Protein AF-A0A7J9G2R6-F1 (afdb_monomer_lite)

Foldseek 3Di:
DDPDPCPPPPPDDPPVVVVVVVVVVCVQLVAPQGWDWDDPPPPDIDIDHPDPVSVVCVVVVHD

Structure (mmCIF, N/CA/C/O backbone):
data_AF-A0A7J9G2R6-F1
#
_entry.id   AF-A0A7J9G2R6-F1
#
loop_
_atom_site.group_PDB
_atom_site.id
_atom_site.type_symbol
_atom_site.label_atom_id
_atom_site.label_alt_id
_atom_site.label_comp_id
_atom_site.label_asym_id
_atom_site.label_entity_id
_atom_site.label_seq_id
_atom_site.pdbx_PDB_ins_code
_atom_site.Cartn_x
_atom_site.Cartn_y
_atom_site.Cartn_z
_atom_site.occupancy
_atom_site.B_iso_or_equiv
_atom_site.auth_seq_id
_atom_site.auth_comp_id
_atom_site.auth_asym_id
_atom_site.auth_atom_id
_atom_site.pdbx_PDB_model_num
ATOM 1 N N . MET A 1 1 ? -2.300 -29.370 26.435 1.00 37.25 1 MET A N 1
ATOM 2 C CA . MET A 1 1 ? -1.647 -28.942 25.181 1.00 37.25 1 MET A CA 1
ATOM 3 C C . MET A 1 1 ? -2.656 -28.088 24.445 1.00 37.25 1 MET A C 1
ATOM 5 O O . MET A 1 1 ? -3.456 -28.607 23.682 1.00 37.25 1 MET A O 1
ATOM 9 N N . GLU A 1 2 ? -2.706 -26.806 24.789 1.00 43.97 2 GLU A N 1
ATOM 10 C CA . GLU A 1 2 ? -3.568 -25.849 24.105 1.00 43.97 2 GLU A CA 1
ATOM 11 C C . GLU A 1 2 ? -2.808 -25.350 22.880 1.00 43.97 2 GLU A C 1
ATOM 13 O O . GLU A 1 2 ? -1.714 -24.799 22.990 1.00 43.97 2 GLU A O 1
ATOM 18 N N . SER A 1 3 ? -3.357 -25.630 21.703 1.00 41.19 3 SER A N 1
ATOM 19 C CA . SER A 1 3 ? -2.910 -25.049 20.443 1.00 41.19 3 SER A CA 1
ATOM 20 C C . SER A 1 3 ? -3.186 -23.547 20.502 1.00 41.19 3 SER A C 1
ATOM 22 O O . SER A 1 3 ? -4.294 -23.099 20.215 1.00 41.19 3 SER A O 1
ATOM 24 N N . GLY A 1 4 ? -2.174 -22.791 20.926 1.00 50.41 4 GLY A N 1
ATOM 25 C CA . GLY A 1 4 ? -2.166 -21.338 20.991 1.00 50.41 4 GLY A CA 1
ATOM 26 C C . GLY A 1 4 ? -2.191 -20.713 19.605 1.00 50.41 4 GLY A C 1
ATOM 27 O O . GLY A 1 4 ? -1.160 -20.310 19.076 1.00 50.41 4 GLY A O 1
ATOM 28 N N . ILE A 1 5 ? -3.387 -20.583 19.043 1.00 43.94 5 ILE A N 1
ATOM 29 C CA . ILE A 1 5 ? -3.662 -19.545 18.061 1.00 43.94 5 ILE A CA 1
ATOM 30 C C . ILE A 1 5 ? -4.498 -18.520 18.807 1.00 43.94 5 ILE A C 1
ATOM 32 O O . ILE A 1 5 ? -5.723 -18.599 18.868 1.00 43.94 5 ILE A O 1
ATOM 36 N N . ALA A 1 6 ? -3.797 -17.585 19.445 1.00 41.88 6 ALA A N 1
ATOM 37 C CA . ALA A 1 6 ? -4.372 -16.318 19.840 1.00 41.88 6 ALA A CA 1
ATOM 38 C C . ALA A 1 6 ? -4.809 -15.613 18.549 1.00 41.88 6 ALA A C 1
ATOM 40 O O . ALA A 1 6 ? -4.066 -14.820 17.975 1.00 41.88 6 ALA A O 1
ATOM 41 N N . TYR A 1 7 ? -6.002 -15.950 18.053 1.00 44.94 7 TYR A N 1
ATOM 42 C CA . TYR A 1 7 ? -6.771 -15.027 17.239 1.00 44.94 7 TYR A CA 1
ATOM 43 C C . TYR A 1 7 ? -6.996 -13.836 18.148 1.00 44.94 7 TYR A C 1
ATOM 45 O O . TYR A 1 7 ? -7.836 -13.867 19.045 1.00 44.94 7 TYR A O 1
ATOM 53 N N . LEU A 1 8 ? -6.096 -12.870 17.986 1.00 46.00 8 LEU A N 1
ATOM 54 C CA . LEU A 1 8 ? -6.151 -11.534 18.529 1.00 46.00 8 LEU A CA 1
ATOM 55 C C . LEU A 1 8 ? -7.617 -11.163 18.677 1.00 46.00 8 LEU A C 1
ATOM 57 O O . LEU A 1 8 ? -8.375 -11.177 17.706 1.00 46.00 8 LEU A O 1
ATOM 61 N N . ARG A 1 9 ? -8.013 -10.930 19.922 1.00 49.38 9 ARG A N 1
ATOM 62 C CA . ARG A 1 9 ? -9.313 -10.398 20.274 1.00 49.38 9 ARG A CA 1
ATOM 63 C C . ARG A 1 9 ? -9.360 -8.993 19.677 1.00 49.38 9 ARG A C 1
ATOM 65 O O . ARG A 1 9 ? -9.025 -8.029 20.348 1.00 49.38 9 ARG A O 1
ATOM 72 N N . LEU A 1 10 ? -9.691 -8.907 18.387 1.00 54.28 10 LEU A N 1
ATOM 73 C CA . LEU A 1 10 ? -9.964 -7.690 17.617 1.00 54.28 10 LEU A CA 1
ATOM 74 C C . LEU A 1 10 ? -11.306 -7.093 18.072 1.00 54.28 10 LEU A C 1
ATOM 76 O O . LEU A 1 10 ? -12.131 -6.686 17.260 1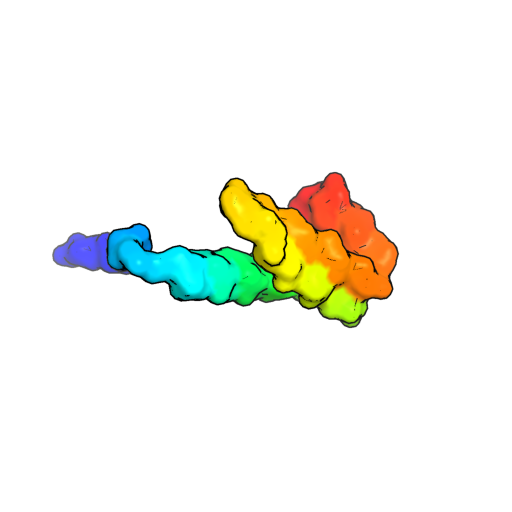.00 54.28 10 LEU A O 1
ATOM 80 N N . GLU A 1 11 ? -11.565 -7.125 19.376 1.00 53.81 11 GLU A N 1
ATOM 81 C CA . GLU A 1 11 ? -12.672 -6.421 19.991 1.00 53.81 11 GLU A CA 1
ATOM 82 C C . GLU A 1 11 ? -12.101 -5.034 20.323 1.00 53.81 11 GLU A C 1
ATOM 84 O O . GLU A 1 11 ? -11.324 -4.871 21.259 1.00 53.81 11 GLU A O 1
ATOM 89 N N . ASP A 1 12 ? -12.437 -4.069 19.458 1.00 56.53 12 ASP A N 1
ATOM 90 C CA . ASP A 1 12 ? -12.603 -2.640 19.773 1.00 56.53 12 ASP A CA 1
ATOM 91 C C . ASP A 1 12 ? -11.516 -1.620 19.361 1.00 56.53 12 ASP A C 1
ATOM 93 O O . ASP A 1 12 ? -11.704 -0.435 19.634 1.00 56.53 12 ASP A O 1
ATOM 97 N N . ASN A 1 13 ? -10.446 -1.985 18.633 1.00 76.25 13 ASN A N 1
ATOM 98 C CA . ASN A 1 13 ? -9.481 -0.987 18.120 1.00 76.25 13 ASN A CA 1
ATOM 99 C C . ASN A 1 13 ? -9.289 -1.020 16.587 1.00 76.25 13 ASN A C 1
ATOM 101 O O . ASN A 1 13 ? -8.466 -1.767 16.052 1.00 76.25 13 ASN A O 1
ATOM 105 N N . GLU A 1 14 ? -10.037 -0.168 15.873 1.00 76.50 14 GLU A N 1
ATOM 106 C CA . GLU A 1 14 ? -9.944 -0.006 14.410 1.00 76.50 14 GLU A CA 1
ATOM 107 C C . GLU A 1 14 ? -8.549 0.447 13.947 1.00 76.50 14 GLU A C 1
ATOM 109 O O . GLU A 1 14 ? -8.087 0.031 12.883 1.00 76.50 14 GLU A O 1
ATOM 114 N N . GLU A 1 15 ? -7.842 1.237 14.758 1.00 81.12 15 GLU A N 1
ATOM 115 C CA . GLU A 1 15 ? -6.503 1.735 14.436 1.00 81.12 15 GLU A CA 1
ATOM 116 C C . GLU A 1 15 ? -5.462 0.605 14.439 1.00 81.12 15 GLU A C 1
ATOM 118 O O . GLU A 1 15 ? -4.591 0.538 13.566 1.00 81.12 15 GLU A O 1
ATOM 123 N N . GLU A 1 16 ? -5.562 -0.327 15.388 1.00 83.12 16 GLU A N 1
ATOM 124 C CA . GLU A 1 16 ? -4.697 -1.510 15.429 1.00 83.12 16 GLU A CA 1
ATOM 125 C C . GLU A 1 16 ? -4.960 -2.442 14.247 1.00 83.12 16 GLU A C 1
ATOM 127 O O . GLU A 1 16 ? -4.011 -2.902 13.605 1.00 83.12 16 GLU A O 1
ATOM 132 N N . ALA A 1 17 ? -6.231 -2.677 13.910 1.00 82.88 17 ALA A N 1
ATOM 133 C CA . ALA A 1 17 ? -6.606 -3.487 12.754 1.00 82.88 17 ALA A CA 1
ATOM 134 C C . ALA A 1 17 ? -6.085 -2.875 11.442 1.00 82.88 17 ALA A C 1
ATOM 136 O O . ALA A 1 17 ? -5.525 -3.585 10.600 1.00 82.88 17 ALA A O 1
ATOM 137 N N . TRP A 1 18 ? -6.200 -1.553 11.297 1.00 84.50 18 TRP A N 1
ATOM 138 C CA . TRP A 1 18 ? -5.639 -0.806 10.176 1.00 84.50 18 TRP A CA 1
ATOM 139 C C . TRP A 1 18 ? -4.119 -0.958 10.092 1.00 84.50 18 TRP A C 1
ATOM 141 O O . TRP A 1 18 ? -3.593 -1.353 9.048 1.00 84.50 18 TRP A O 1
ATOM 151 N N . ASN A 1 19 ? -3.403 -0.699 11.189 1.00 88.38 19 ASN A N 1
ATOM 152 C CA . ASN A 1 19 ? -1.946 -0.794 11.220 1.00 88.38 19 ASN A CA 1
ATOM 153 C C . ASN A 1 19 ? -1.463 -2.216 10.901 1.00 88.38 19 ASN A C 1
ATOM 155 O O . ASN A 1 19 ? -0.522 -2.385 10.119 1.00 88.38 19 ASN A O 1
ATOM 159 N N . ALA A 1 20 ? -2.123 -3.238 11.453 1.00 88.25 20 ALA A N 1
ATOM 160 C CA . ALA A 1 20 ? -1.809 -4.637 11.187 1.00 88.25 20 ALA A CA 1
ATOM 161 C C . ALA A 1 20 ? -2.030 -5.000 9.712 1.00 88.25 20 ALA A C 1
ATOM 163 O O . ALA A 1 20 ? -1.135 -5.571 9.082 1.00 88.25 20 ALA A O 1
ATOM 164 N N . MET A 1 21 ? -3.177 -4.624 9.138 1.00 88.69 21 MET A N 1
ATOM 165 C CA . MET A 1 21 ? -3.484 -4.854 7.725 1.00 88.69 21 MET A CA 1
ATOM 166 C C . MET A 1 21 ? -2.466 -4.147 6.825 1.00 88.69 21 MET A C 1
ATOM 168 O O . MET A 1 21 ? -1.850 -4.784 5.970 1.00 88.69 21 MET A O 1
ATOM 172 N N . ARG A 1 22 ? -2.238 -2.849 7.044 1.00 87.88 22 ARG A N 1
ATOM 173 C CA . ARG A 1 22 ? -1.321 -2.028 6.246 1.00 87.88 22 ARG A CA 1
ATOM 174 C C . ARG A 1 22 ? 0.088 -2.617 6.230 1.00 87.88 22 ARG A C 1
ATOM 176 O O . ARG A 1 22 ? 0.669 -2.790 5.161 1.00 87.88 22 ARG A O 1
ATOM 183 N N . ASN A 1 23 ? 0.623 -2.953 7.405 1.00 88.12 23 ASN A N 1
ATOM 184 C CA . ASN A 1 23 ? 1.971 -3.505 7.529 1.00 88.12 23 ASN A CA 1
ATOM 185 C C . ASN A 1 23 ? 2.071 -4.902 6.899 1.00 88.12 23 ASN A C 1
ATOM 187 O O . ASN A 1 23 ? 3.064 -5.209 6.244 1.00 88.12 23 ASN A O 1
ATOM 191 N N . THR A 1 24 ? 1.037 -5.734 7.060 1.00 90.19 24 THR A N 1
ATOM 192 C CA . THR A 1 24 ? 0.987 -7.076 6.462 1.00 90.19 24 THR A CA 1
ATOM 193 C C . THR A 1 24 ? 1.007 -6.997 4.937 1.00 90.19 24 THR A C 1
ATOM 195 O O . THR A 1 24 ? 1.835 -7.650 4.308 1.00 90.19 24 THR A O 1
ATOM 198 N N . MET A 1 25 ? 0.160 -6.154 4.339 1.00 87.81 25 MET A N 1
ATOM 199 C CA . MET A 1 25 ? 0.088 -5.991 2.882 1.00 87.81 25 MET A CA 1
ATOM 200 C C . MET A 1 25 ? 1.396 -5.441 2.298 1.00 87.81 25 MET A C 1
ATOM 202 O O . MET A 1 25 ? 1.884 -5.958 1.295 1.00 87.81 25 MET A O 1
ATOM 206 N N . ALA A 1 26 ? 2.007 -4.445 2.949 1.00 86.38 26 ALA A N 1
ATO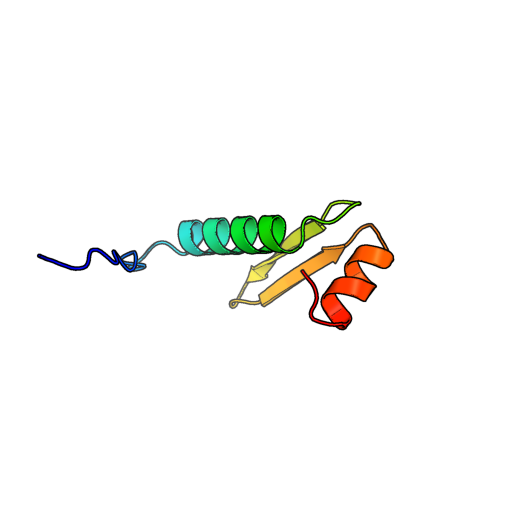M 207 C CA . ALA A 1 26 ? 3.298 -3.904 2.522 1.00 86.38 26 ALA A CA 1
ATOM 208 C C . ALA A 1 26 ? 4.426 -4.952 2.588 1.00 86.38 26 ALA A C 1
ATOM 210 O O . ALA A 1 26 ? 5.256 -5.019 1.681 1.00 86.38 26 ALA A O 1
ATOM 211 N N . ASN A 1 27 ? 4.439 -5.798 3.626 1.00 87.81 27 ASN A N 1
ATOM 212 C CA . ASN A 1 27 ? 5.429 -6.868 3.763 1.00 87.81 27 ASN A CA 1
ATOM 213 C C . ASN A 1 27 ? 5.260 -7.980 2.725 1.00 87.81 27 ASN A C 1
ATOM 215 O O . ASN A 1 27 ? 6.272 -8.498 2.254 1.00 87.81 27 ASN A O 1
ATOM 219 N N . ILE A 1 28 ? 4.015 -8.349 2.396 1.00 89.00 28 ILE A N 1
ATOM 220 C CA . ILE A 1 28 ? 3.718 -9.383 1.396 1.00 89.00 28 ILE A CA 1
ATOM 221 C C . ILE A 1 28 ? 4.224 -8.941 0.028 1.00 89.00 28 ILE A C 1
ATOM 223 O O . ILE A 1 28 ? 4.974 -9.683 -0.597 1.00 89.00 28 ILE A O 1
ATOM 227 N N . TRP A 1 29 ? 3.846 -7.739 -0.416 1.00 88.25 29 TRP A N 1
ATOM 228 C CA . TRP A 1 29 ? 4.151 -7.313 -1.780 1.00 88.25 29 TRP A CA 1
ATOM 229 C C . TRP A 1 29 ? 5.603 -6.882 -1.997 1.00 88.25 29 TRP A C 1
ATOM 231 O O . TRP A 1 29 ? 6.089 -6.861 -3.124 1.00 88.25 29 TRP A O 1
ATOM 241 N N . HIS A 1 30 ? 6.302 -6.516 -0.918 1.00 89.06 30 HIS A N 1
ATOM 242 C CA . HIS A 1 30 ? 7.707 -6.100 -0.949 1.00 89.06 30 HIS A CA 1
ATOM 243 C C . HIS A 1 30 ? 8.061 -5.183 -2.150 1.00 89.06 30 HIS A C 1
ATOM 245 O O . HIS A 1 30 ? 9.007 -5.462 -2.895 1.00 89.06 30 HIS A O 1
ATOM 251 N N . PRO A 1 31 ? 7.272 -4.114 -2.384 1.00 89.81 31 PRO A N 1
ATOM 252 C CA . PRO A 1 31 ? 7.315 -3.355 -3.629 1.00 89.81 31 PRO A CA 1
ATOM 253 C C . PRO A 1 31 ? 8.681 -2.702 -3.837 1.00 89.81 31 PRO A C 1
ATOM 255 O O . PRO A 1 31 ? 9.239 -2.098 -2.919 1.00 89.81 31 PRO A O 1
ATOM 258 N N . LEU A 1 32 ? 9.195 -2.776 -5.064 1.00 91.25 32 LEU A N 1
ATOM 259 C CA . LEU A 1 32 ? 10.491 -2.209 -5.438 1.00 91.25 32 LEU A CA 1
ATOM 260 C C . LEU A 1 32 ? 10.520 -0.688 -5.250 1.00 91.25 32 LEU A C 1
ATOM 262 O O . LEU A 1 32 ? 11.526 -0.142 -4.799 1.00 91.25 32 LEU A O 1
ATOM 266 N N . GLY A 1 33 ? 9.426 -0.010 -5.613 1.00 90.50 33 GLY A N 1
ATOM 267 C CA . GLY A 1 33 ? 9.296 1.447 -5.511 1.00 90.50 33 GLY A CA 1
ATOM 268 C C . GLY A 1 33 ? 8.637 1.932 -4.221 1.00 90.50 33 GLY A C 1
ATOM 269 O O . GLY A 1 33 ? 8.450 3.135 -4.046 1.00 90.50 33 GLY A O 1
ATOM 270 N N . GLY A 1 34 ? 8.254 1.018 -3.329 1.00 91.12 34 GLY A N 1
ATOM 271 C CA . GLY A 1 34 ? 7.362 1.331 -2.221 1.00 91.12 34 GLY A CA 1
ATOM 272 C C . GLY A 1 34 ? 5.890 1.422 -2.643 1.00 91.12 34 GLY A C 1
ATOM 273 O O . GLY A 1 34 ? 5.530 1.427 -3.823 1.00 91.12 34 GLY A O 1
ATOM 274 N N . VAL A 1 35 ? 5.025 1.508 -1.637 1.00 92.06 35 VAL A N 1
ATOM 275 C CA . VAL A 1 35 ? 3.579 1.680 -1.794 1.00 92.06 35 VAL A CA 1
ATOM 276 C C . VAL A 1 35 ? 3.084 2.676 -0.752 1.00 92.06 35 VAL A C 1
ATOM 278 O O . VAL A 1 35 ? 3.478 2.618 0.412 1.00 92.06 35 VAL A O 1
ATOM 281 N N . GLU A 1 36 ? 2.223 3.598 -1.166 1.00 93.25 36 GLU A N 1
ATOM 282 C CA . GLU A 1 36 ? 1.431 4.415 -0.250 1.00 93.25 36 GLU A CA 1
ATOM 283 C C . GLU A 1 36 ? 0.052 3.773 -0.087 1.00 93.25 36 GLU A C 1
ATOM 285 O O . GLU A 1 36 ? -0.587 3.399 -1.072 1.00 93.25 36 GLU A O 1
ATOM 290 N N . ILE A 1 37 ? -0.395 3.634 1.161 1.00 91.56 37 ILE A N 1
ATOM 291 C CA . ILE A 1 37 ? -1.709 3.087 1.493 1.00 91.56 37 ILE A CA 1
ATOM 292 C C . ILE A 1 37 ? -2.476 4.166 2.250 1.00 91.56 37 ILE A C 1
ATOM 294 O O . ILE A 1 37 ? -2.064 4.572 3.338 1.00 91.56 37 ILE A O 1
ATOM 298 N N . SER A 1 38 ? -3.577 4.633 1.670 1.00 91.50 38 SER A N 1
ATOM 299 C CA . SER A 1 38 ? -4.450 5.645 2.268 1.00 91.50 38 SER A CA 1
ATOM 300 C C . SER A 1 38 ? -5.770 5.023 2.708 1.00 91.50 38 SER A C 1
ATOM 302 O O . SER A 1 38 ? -6.386 4.272 1.948 1.00 91.50 38 SER A O 1
ATOM 304 N N . ASP A 1 39 ? -6.213 5.364 3.915 1.00 89.69 39 ASP A N 1
ATOM 305 C CA . ASP A 1 39 ? -7.561 5.052 4.387 1.00 89.69 39 ASP A CA 1
ATOM 306 C C . ASP A 1 39 ? -8.562 6.047 3.784 1.00 89.69 39 ASP A C 1
ATOM 308 O O . ASP A 1 39 ? -8.383 7.263 3.884 1.00 89.69 39 ASP A O 1
ATOM 312 N N . LEU A 1 40 ? -9.591 5.529 3.113 1.00 91.69 40 LEU A N 1
ATOM 313 C CA . LEU A 1 40 ? -10.686 6.316 2.542 1.00 91.69 40 LEU A CA 1
ATOM 314 C C . LEU A 1 40 ? -11.945 6.289 3.429 1.00 91.69 40 LEU A C 1
ATOM 316 O O . LEU A 1 40 ? -12.991 6.799 3.020 1.00 91.69 40 LEU A O 1
ATOM 320 N N . GLY A 1 41 ? -11.867 5.677 4.613 1.00 86.94 41 GLY A N 1
ATOM 321 C CA . GLY A 1 41 ? -13.001 5.394 5.481 1.00 86.94 41 GLY A CA 1
ATOM 322 C C . GLY A 1 41 ? -13.879 4.260 4.948 1.00 86.94 41 GLY A C 1
ATOM 323 O O . GLY A 1 41 ? -13.682 3.735 3.849 1.00 86.94 41 GLY A O 1
ATOM 324 N N . GLU A 1 42 ? -14.882 3.863 5.738 1.00 88.25 42 GLU A N 1
ATOM 325 C CA . GLU A 1 42 ? -15.858 2.821 5.363 1.00 88.25 42 GLU A CA 1
ATOM 326 C C . GLU A 1 42 ? -15.202 1.499 4.915 1.00 88.25 42 GLU A C 1
ATOM 328 O O . GLU A 1 42 ? -15.723 0.796 4.049 1.00 88.25 42 GLU A O 1
ATOM 333 N N . 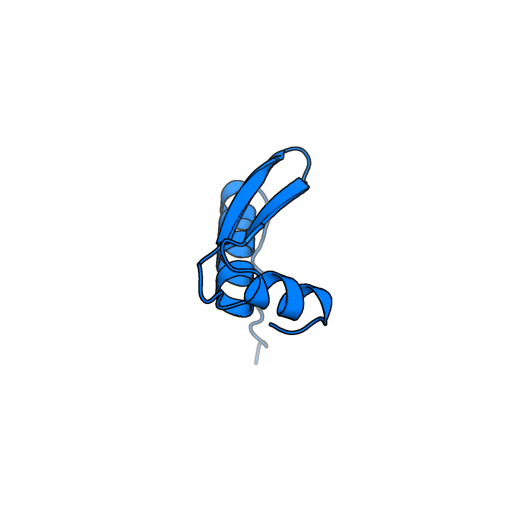LYS A 1 43 ? -14.043 1.154 5.495 1.00 84.19 43 LYS A N 1
ATOM 334 C CA . LYS A 1 43 ? -13.255 -0.042 5.143 1.00 84.19 43 LYS A CA 1
ATOM 335 C C . LYS A 1 43 ? -12.779 -0.060 3.681 1.00 84.19 43 LYS A C 1
ATOM 337 O O . LYS A 1 43 ? -12.609 -1.132 3.098 1.00 84.19 43 LYS A O 1
ATOM 342 N N . ARG A 1 44 ? -12.575 1.112 3.072 1.00 87.69 44 ARG A N 1
ATOM 343 C CA . ARG A 1 44 ? -12.006 1.260 1.726 1.00 87.69 44 ARG A CA 1
ATOM 344 C C . ARG A 1 44 ? -10.592 1.808 1.811 1.00 87.69 44 ARG A C 1
ATOM 346 O O . ARG A 1 44 ? -10.333 2.774 2.520 1.00 87.69 44 ARG A O 1
ATOM 353 N N . PHE A 1 45 ? -9.704 1.232 1.011 1.00 89.19 45 PHE A N 1
ATOM 354 C CA . PHE A 1 45 ? -8.288 1.579 1.010 1.00 89.19 45 PHE A CA 1
ATOM 355 C C . PHE A 1 45 ? -7.812 1.865 -0.406 1.00 89.19 45 PHE A C 1
ATOM 357 O O . PHE A 1 45 ? -8.171 1.151 -1.346 1.00 89.19 45 PH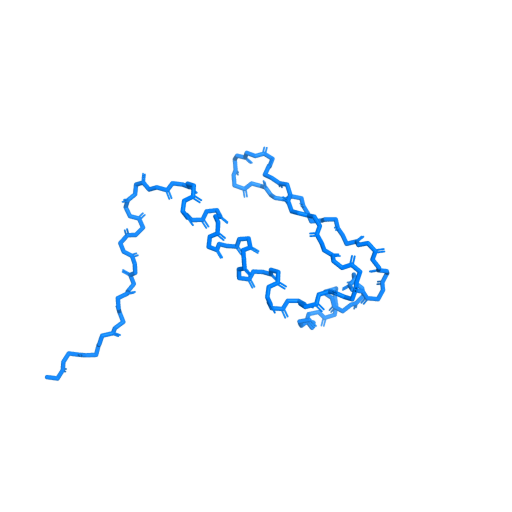E A O 1
ATOM 364 N N . LEU A 1 46 ? -6.995 2.905 -0.551 1.00 92.25 46 LEU A N 1
ATOM 3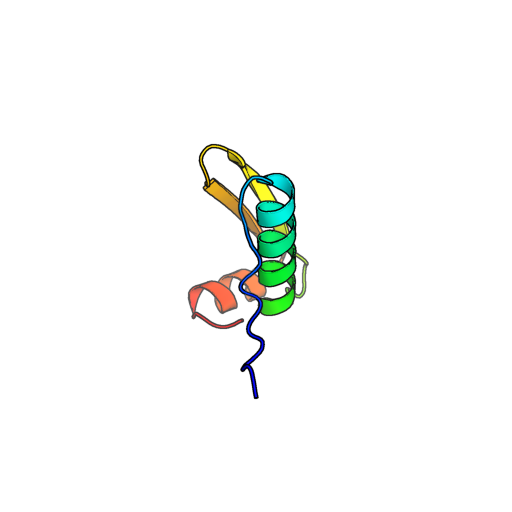65 C CA . LEU A 1 46 ? -6.323 3.225 -1.802 1.00 92.25 46 LEU A CA 1
ATOM 366 C C . LEU A 1 46 ? -4.866 2.787 -1.721 1.00 92.25 46 LEU A C 1
ATOM 368 O O . LEU A 1 46 ? -4.134 3.235 -0.842 1.00 92.25 46 LEU A O 1
ATOM 372 N N . PHE A 1 47 ? -4.451 1.961 -2.675 1.00 91.75 47 PHE A N 1
ATOM 373 C CA . PHE A 1 47 ? -3.065 1.541 -2.840 1.00 91.75 47 PHE A CA 1
ATOM 374 C C . PHE A 1 47 ? -2.462 2.281 -4.030 1.00 91.75 47 PHE A C 1
ATOM 376 O O . PHE A 1 47 ? -2.944 2.154 -5.156 1.00 91.75 47 PHE A O 1
ATOM 383 N N . ARG A 1 48 ? -1.403 3.051 -3.785 1.00 93.44 48 ARG A N 1
ATOM 384 C CA . ARG A 1 48 ? -0.619 3.710 -4.830 1.00 93.44 48 ARG A CA 1
ATOM 385 C C . ARG A 1 48 ? 0.765 3.086 -4.883 1.00 93.44 48 ARG A C 1
ATOM 387 O O . ARG A 1 48 ? 1.599 3.331 -4.015 1.00 93.44 48 ARG A O 1
ATOM 394 N N . PHE A 1 49 ? 1.000 2.303 -5.924 1.00 92.62 49 PHE A N 1
ATOM 395 C CA . PHE A 1 49 ? 2.318 1.769 -6.242 1.00 92.62 49 PHE A CA 1
ATOM 396 C C . PHE A 1 49 ? 3.112 2.798 -7.042 1.00 92.62 49 PHE A C 1
ATOM 398 O O . PHE A 1 49 ? 2.574 3.432 -7.951 1.00 92.62 49 PHE A O 1
ATOM 405 N N . TYR A 1 50 ? 4.392 2.949 -6.713 1.00 92.94 50 TYR A N 1
ATOM 406 C CA . TYR A 1 50 ? 5.274 3.903 -7.390 1.00 92.94 50 TYR A CA 1
ATOM 407 C C . TYR A 1 50 ? 6.067 3.286 -8.548 1.00 92.94 50 TYR A C 1
ATOM 409 O O . TYR A 1 50 ? 6.719 4.014 -9.294 1.00 92.94 50 TYR A O 1
ATOM 417 N N . HIS A 1 51 ? 5.996 1.964 -8.728 1.00 93.81 51 HIS A N 1
ATOM 418 C CA . HIS A 1 51 ? 6.675 1.248 -9.804 1.00 93.81 51 HIS A CA 1
ATOM 419 C C . HIS A 1 51 ? 5.686 0.362 -10.578 1.00 93.81 51 HIS A C 1
ATOM 421 O O . HIS A 1 51 ? 4.960 -0.438 -9.993 1.00 93.81 51 HIS A O 1
ATOM 427 N N . GLU A 1 52 ? 5.684 0.451 -11.911 1.00 92.00 52 GLU A N 1
ATOM 428 C CA . GLU A 1 52 ? 4.749 -0.294 -12.779 1.00 92.00 52 GLU A CA 1
ATOM 429 C C . GLU A 1 52 ? 4.867 -1.822 -12.636 1.00 92.00 52 GLU A C 1
ATOM 431 O O . GLU A 1 52 ? 3.869 -2.538 -12.650 1.00 92.00 52 GLU A O 1
ATOM 436 N N . LEU A 1 53 ? 6.091 -2.326 -12.442 1.00 91.38 53 LEU A N 1
ATOM 437 C CA . LEU A 1 53 ? 6.344 -3.742 -12.174 1.00 91.38 53 LEU A CA 1
ATOM 438 C C . LEU A 1 53 ? 5.664 -4.240 -10.895 1.00 91.38 53 LEU A C 1
ATOM 440 O O . LEU A 1 53 ? 5.245 -5.395 -10.874 1.00 91.38 53 LEU A O 1
ATOM 444 N N . ASP A 1 54 ? 5.541 -3.399 -9.863 1.00 91.38 54 ASP A N 1
ATOM 445 C CA . ASP A 1 54 ? 4.854 -3.781 -8.627 1.00 91.38 54 ASP A CA 1
ATOM 446 C C . ASP A 1 54 ? 3.353 -3.972 -8.913 1.00 91.38 54 ASP A C 1
ATOM 448 O O . ASP A 1 54 ? 2.789 -5.001 -8.553 1.00 91.38 54 ASP A O 1
ATOM 452 N N . ILE A 1 55 ? 2.733 -3.072 -9.689 1.00 90.94 55 ILE A N 1
ATOM 453 C CA . ILE A 1 55 ? 1.332 -3.211 -10.138 1.00 90.94 55 ILE A CA 1
ATOM 454 C C . ILE A 1 55 ? 1.149 -4.505 -10.934 1.00 90.94 55 ILE A C 1
ATOM 456 O O . ILE A 1 55 ? 0.278 -5.315 -10.626 1.00 90.94 55 ILE A O 1
ATOM 460 N N . GLY A 1 56 ? 2.013 -4.738 -11.924 1.00 92.12 56 GLY A N 1
ATOM 461 C CA . GLY A 1 56 ? 1.914 -5.912 -12.785 1.00 92.12 56 GLY A CA 1
ATOM 462 C C . GLY A 1 56 ? 2.116 -7.245 -12.052 1.00 92.12 56 GLY A C 1
ATOM 463 O O . GLY A 1 56 ? 1.667 -8.275 -12.552 1.00 92.12 56 GLY A O 1
ATOM 464 N N . ARG A 1 57 ? 2.791 -7.261 -10.895 1.00 90.56 57 ARG A N 1
ATOM 465 C CA . ARG A 1 57 ? 2.899 -8.445 -10.021 1.00 90.56 57 ARG A CA 1
ATOM 466 C C . ARG A 1 57 ? 1.600 -8.683 -9.266 1.00 90.56 57 ARG A C 1
ATOM 468 O O . ARG A 1 57 ? 1.056 -9.785 -9.348 1.00 90.56 57 ARG A O 1
ATOM 475 N N . VAL A 1 58 ? 1.071 -7.635 -8.636 1.00 88.75 58 VAL A N 1
ATOM 476 C CA . VAL A 1 58 ? -0.181 -7.695 -7.874 1.00 88.75 58 VAL A CA 1
ATOM 477 C C . VAL A 1 58 ? -1.352 -8.102 -8.768 1.00 88.75 58 VAL A C 1
ATOM 479 O O . VAL A 1 58 ? -2.122 -8.989 -8.406 1.00 88.75 58 VAL A O 1
ATOM 482 N N . GLU A 1 59 ? -1.454 -7.541 -9.975 1.00 90.06 59 GLU A N 1
ATOM 483 C CA . GLU A 1 59 ? -2.493 -7.905 -10.952 1.00 90.06 59 GLU A CA 1
ATOM 484 C C . GLU A 1 59 ? -2.414 -9.373 -11.397 1.00 90.06 59 GLU A C 1
ATOM 486 O O . GLU A 1 59 ? -3.428 -9.982 -11.733 1.00 90.06 59 GLU A O 1
ATOM 491 N N . LYS A 1 60 ? -1.217 -9.969 -11.370 1.00 93.50 60 LYS A N 1
ATOM 492 C CA . LYS A 1 60 ? -0.999 -11.394 -11.666 1.00 93.50 60 LYS A CA 1
ATOM 493 C C . LYS A 1 60 ? -1.189 -12.291 -10.440 1.00 93.50 60 LYS A C 1
ATOM 495 O O . LYS A 1 60 ? -0.962 -13.496 -10.537 1.00 93.50 60 LYS A O 1
ATOM 500 N N . GLY A 1 61 ? -1.594 -11.724 -9.303 1.00 86.00 61 GLY A N 1
ATOM 501 C CA . GLY A 1 61 ? -1.770 -12.434 -8.038 1.00 86.00 61 GLY A CA 1
ATOM 502 C C . GLY A 1 61 ? -0.457 -12.835 -7.365 1.00 86.00 61 GLY A C 1
ATOM 503 O O . GLY A 1 61 ? -0.475 -13.663 -6.456 1.00 86.00 61 GLY A O 1
ATOM 504 N N . ALA A 1 62 ? 0.674 -12.289 -7.815 1.00 81.75 62 ALA A N 1
ATOM 505 C CA . ALA A 1 62 ? 1.941 -12.467 -7.127 1.00 81.75 62 ALA A CA 1
ATOM 506 C C . ALA A 1 62 ? 2.010 -11.535 -5.901 1.00 81.75 62 ALA A C 1
ATOM 508 O O . ALA A 1 62 ? 1.415 -10.451 -5.934 1.00 81.75 62 ALA A O 1
ATOM 509 N N . PRO A 1 63 ? 2.726 -11.946 -4.836 1.00 72.56 63 PRO A N 1
ATOM 510 C CA . PRO 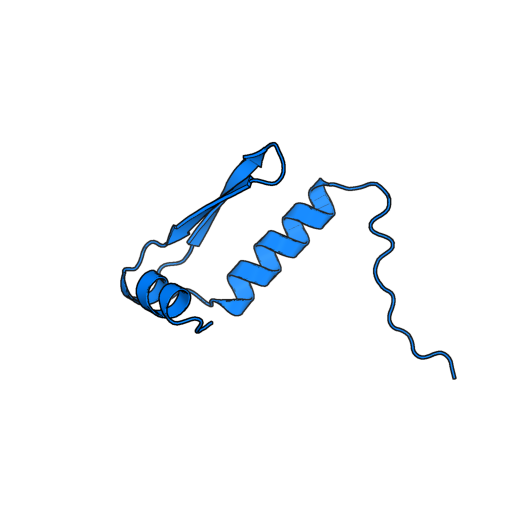A 1 63 ? 3.301 -10.995 -3.897 1.00 72.56 63 PRO A CA 1
ATOM 511 C C . PRO A 1 63 ? 4.163 -9.992 -4.686 1.00 72.56 63 PRO A C 1
ATOM 513 O O . PRO A 1 63 ? 4.999 -10.442 -5.505 1.00 72.56 63 PRO A O 1
#

Radius of gyration: 14.75 Å; chains: 1; bounding box: 26×35×38 Å

Sequence (63 aa):
MESGIAYLRLEDNEEEAWNAMRNTMANIWHPLGGVEISDLGEKRFLFRFYHELDIGRVEKGAP

pLDDT: mean 80.54, std 16.97, range [37.25, 93.81]

Secondary structure (DSSP, 8-state):
----------SS-HHHHHHHHHHHHHHHH--TT-EEEEE-STT-EEEEESSHHHHHHHHTT--

InterPro domains:
  IPR025558 Domain of unknown function DUF4283 [PF14111] (15-61)

Organism: NCBI:txid34285